Protein AF-A0A8C3GBY4-F1 (afdb_monomer)

pLDDT: mean 83.02, std 18.72, range [35.62, 98.38]

Nearest PDB structures (foldseek):
  8ves-assembly1_E  TM=3.195E-01  e=3.747E+00  Escherichia coli
  8ver-assembly1_A  TM=3.367E-01  e=5.231E+00  Escherichia coli
  8hvj-assembly1_B-2  TM=2.767E-01  e=7.718E+00  Escherichia coli K-12

InterPro domains:
  IPR029170 FAM180 family [PF15173] (27-164)
  IPR029170 FAM180 family [PTHR34034] (22-165)

Structure (mmCIF, N/CA/C/O backbone):
data_AF-A0A8C3GBY4-F1
#
_entry.id   AF-A0A8C3GBY4-F1
#
loop_
_atom_site.group_PDB
_atom_site.id
_atom_site.type_symbol
_atom_site.label_atom_id
_atom_site.label_alt_id
_atom_site.label_comp_id
_atom_site.label_asym_id
_atom_site.label_entity_id
_atom_site.label_seq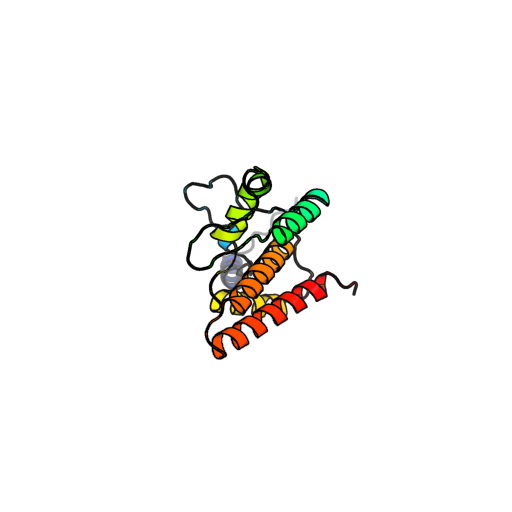_id
_atom_site.pdbx_PDB_ins_code
_atom_site.Cartn_x
_atom_site.Cartn_y
_atom_site.Cartn_z
_atom_site.occupancy
_atom_site.B_iso_or_equiv
_atom_site.auth_seq_id
_atom_site.auth_comp_id
_atom_site.auth_asym_id
_atom_site.auth_atom_id
_atom_site.pdbx_PDB_model_num
ATOM 1 N N . GLU A 1 1 ? 52.510 8.914 -23.982 1.00 36.28 1 GLU A N 1
ATOM 2 C CA . GLU A 1 1 ? 51.616 9.899 -24.626 1.00 36.28 1 GLU A CA 1
ATOM 3 C C . GLU A 1 1 ? 50.360 9.176 -25.132 1.00 36.28 1 GLU A C 1
ATOM 5 O O . GLU A 1 1 ? 50.446 8.413 -26.084 1.00 36.28 1 GLU A O 1
ATOM 10 N N . LYS A 1 2 ? 49.223 9.264 -24.423 1.00 38.97 2 LYS A N 1
ATOM 11 C CA . LYS A 1 2 ? 47.965 8.588 -24.809 1.00 38.97 2 LYS A CA 1
ATOM 12 C C . LYS A 1 2 ? 47.014 9.629 -25.396 1.00 38.97 2 LYS A C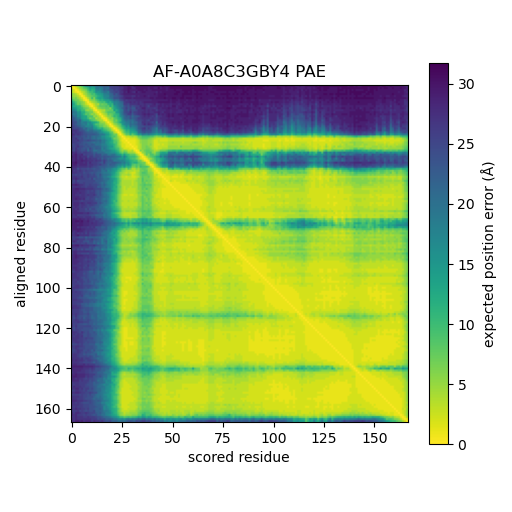 1
ATOM 14 O O . LYS A 1 2 ? 46.501 10.464 -24.659 1.00 38.97 2 LYS A O 1
ATOM 19 N N . LYS A 1 3 ? 46.796 9.592 -26.712 1.00 37.16 3 LYS A N 1
ATOM 20 C CA . LYS A 1 3 ? 45.795 10.440 -27.377 1.00 37.16 3 LYS A CA 1
ATOM 21 C C . LYS A 1 3 ? 44.389 9.889 -27.092 1.00 37.16 3 LYS A C 1
ATOM 23 O O . LYS A 1 3 ? 44.190 8.684 -27.255 1.00 37.16 3 LYS A O 1
ATOM 28 N N . PRO A 1 4 ? 43.417 10.718 -26.677 1.00 40.81 4 PRO A N 1
ATOM 29 C CA . PRO A 1 4 ? 42.050 10.259 -26.484 1.00 40.81 4 PRO A CA 1
ATOM 30 C C . PRO A 1 4 ? 41.385 9.990 -27.840 1.00 40.81 4 PRO A C 1
ATOM 32 O O . PRO A 1 4 ? 41.423 10.817 -28.751 1.00 40.81 4 PRO A O 1
ATOM 35 N N . VAL A 1 5 ? 40.774 8.812 -27.965 1.00 53.62 5 VAL A N 1
ATOM 36 C CA . VAL A 1 5 ? 39.967 8.414 -29.122 1.00 53.62 5 VAL A CA 1
ATOM 37 C C . VAL A 1 5 ? 38.645 9.178 -29.062 1.00 53.62 5 VAL A C 1
ATOM 39 O O . VAL A 1 5 ? 37.785 8.888 -28.233 1.00 53.62 5 VAL A O 1
ATOM 42 N N . ILE A 1 6 ? 38.482 10.172 -29.933 1.00 58.84 6 ILE A N 1
ATOM 43 C CA . ILE A 1 6 ? 37.219 10.897 -30.092 1.00 58.84 6 ILE A CA 1
ATOM 44 C C . ILE A 1 6 ? 36.306 10.039 -30.975 1.00 58.84 6 ILE A C 1
ATOM 46 O O . ILE A 1 6 ? 36.499 9.942 -32.186 1.00 58.84 6 ILE A O 1
ATOM 50 N N . LEU A 1 7 ? 35.321 9.380 -30.361 1.00 51.34 7 LEU A N 1
ATOM 51 C CA . LEU A 1 7 ? 34.301 8.619 -31.084 1.00 51.34 7 LEU A CA 1
ATOM 52 C C . LEU A 1 7 ? 33.267 9.564 -31.737 1.00 51.34 7 LEU A C 1
ATOM 54 O O . LEU A 1 7 ? 32.862 10.555 -31.124 1.00 51.34 7 LEU A O 1
ATOM 58 N N . PRO A 1 8 ? 32.804 9.264 -32.965 1.00 56.09 8 PRO A N 1
ATOM 59 C CA . PRO A 1 8 ? 31.998 10.176 -33.775 1.00 56.09 8 PRO A CA 1
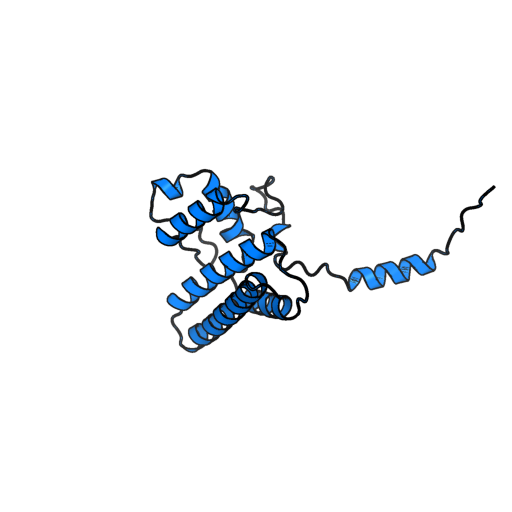ATOM 60 C C . PRO A 1 8 ? 30.577 10.382 -33.228 1.00 56.09 8 PRO A C 1
ATOM 62 O O . PRO A 1 8 ? 29.896 9.434 -32.845 1.00 56.09 8 PRO A O 1
ATOM 65 N N . LEU A 1 9 ? 30.079 11.623 -33.323 1.00 50.69 9 LEU A N 1
ATOM 66 C CA . LEU A 1 9 ? 28.763 12.132 -32.873 1.00 50.69 9 LEU A CA 1
ATOM 67 C C . LEU A 1 9 ? 27.524 11.298 -33.286 1.00 50.69 9 LEU A C 1
ATOM 69 O O . LEU A 1 9 ? 26.423 11.511 -32.777 1.00 50.69 9 LEU A O 1
ATOM 73 N N . ARG A 1 10 ? 27.667 10.333 -34.202 1.00 46.31 10 ARG A N 1
ATOM 74 C CA . ARG A 1 10 ? 26.586 9.432 -34.634 1.00 46.31 10 ARG A CA 1
ATOM 75 C C . ARG A 1 10 ? 26.274 8.327 -33.616 1.00 46.31 10 ARG A C 1
ATOM 77 O O . ARG A 1 10 ? 25.125 7.893 -33.557 1.00 46.31 10 ARG A O 1
ATOM 84 N N . THR A 1 11 ? 27.229 7.922 -32.775 1.00 48.00 11 THR A N 1
ATOM 85 C CA . THR A 1 11 ? 26.999 6.925 -31.708 1.00 48.00 11 THR A CA 1
ATOM 86 C C . THR A 1 11 ? 26.127 7.476 -30.575 1.00 48.00 11 THR A C 1
ATOM 88 O O . THR A 1 11 ? 25.328 6.746 -29.989 1.00 48.00 11 THR A O 1
ATOM 91 N N . TRP A 1 12 ? 26.169 8.790 -30.340 1.00 46.66 12 TRP A N 1
ATOM 92 C CA . TRP A 1 12 ? 25.365 9.463 -29.317 1.00 46.66 12 TRP A CA 1
ATOM 93 C C . TRP A 1 12 ? 23.867 9.474 -29.666 1.00 46.66 12 TRP A C 1
ATOM 95 O O . TRP A 1 12 ? 23.023 9.268 -28.794 1.00 46.66 12 TRP A O 1
ATOM 105 N N . LYS A 1 13 ? 23.510 9.615 -30.954 1.00 43.75 13 LYS A N 1
ATOM 106 C CA . LYS A 1 13 ? 22.103 9.588 -31.408 1.00 43.75 13 LYS A CA 1
ATOM 107 C C . LYS A 1 13 ? 21.438 8.213 -31.256 1.00 43.75 13 LYS A C 1
ATOM 109 O O . LYS A 1 13 ? 20.233 8.152 -31.020 1.00 43.75 13 LYS A O 1
ATOM 114 N N . LEU A 1 14 ? 22.197 7.122 -31.372 1.00 43.62 14 LEU A N 1
ATOM 115 C CA . LEU A 1 14 ? 21.697 5.759 -31.130 1.00 43.62 14 LEU A CA 1
ATOM 116 C C . LEU A 1 14 ? 21.539 5.468 -29.630 1.00 43.62 14 LEU A C 1
ATOM 118 O O . LEU A 1 14 ? 20.576 4.811 -29.237 1.00 43.62 14 LEU A O 1
ATOM 122 N N . SER A 1 15 ? 22.409 6.037 -28.789 1.00 44.47 15 SER A N 1
ATOM 123 C CA . SER A 1 15 ? 22.283 5.958 -27.328 1.00 44.47 15 SER A CA 1
ATOM 124 C C . SER A 1 15 ? 21.030 6.691 -26.815 1.00 44.47 15 SER A C 1
ATOM 126 O O . SER A 1 15 ? 20.253 6.133 -26.042 1.00 44.47 15 SER A O 1
ATOM 128 N N . LEU A 1 16 ? 20.729 7.884 -27.346 1.00 41.06 16 LEU A N 1
ATOM 129 C CA . LEU A 1 16 ? 19.528 8.663 -26.991 1.00 41.06 16 LEU A CA 1
ATOM 130 C C . LEU A 1 16 ? 18.203 7.993 -27.405 1.00 41.06 16 LEU A C 1
ATOM 132 O O . LEU A 1 16 ? 17.211 8.065 -26.674 1.00 41.06 16 LEU A O 1
ATOM 136 N N . LYS A 1 17 ? 18.175 7.282 -28.540 1.00 41.97 17 LYS A N 1
ATOM 137 C CA . LYS A 1 17 ? 16.987 6.510 -28.951 1.00 41.97 17 LYS A CA 1
ATOM 138 C C . LYS A 1 17 ? 16.748 5.279 -28.066 1.00 41.97 17 LYS A C 1
ATOM 140 O O . LYS A 1 17 ? 15.595 4.951 -27.802 1.00 41.97 17 LYS A O 1
ATOM 145 N N . ASN A 1 18 ? 17.803 4.648 -27.546 1.00 35.62 18 ASN A N 1
ATOM 146 C CA . ASN A 1 18 ? 17.679 3.535 -26.596 1.00 35.62 18 ASN A CA 1
ATOM 147 C C . ASN A 1 18 ? 17.352 3.994 -25.164 1.00 35.62 18 ASN A C 1
ATOM 149 O O . ASN A 1 18 ? 16.615 3.307 -24.460 1.00 35.62 18 ASN A O 1
ATOM 153 N N . LEU A 1 19 ? 17.783 5.192 -24.761 1.00 36.81 19 LEU A N 1
ATOM 154 C CA . LEU A 1 19 ? 17.386 5.816 -23.490 1.00 36.81 19 LEU A CA 1
ATOM 155 C C . LEU A 1 19 ? 15.894 6.187 -23.447 1.00 36.81 19 LEU A C 1
ATOM 157 O O . LEU A 1 19 ? 15.292 6.202 -22.381 1.00 36.81 19 LEU A O 1
ATOM 161 N N . SER A 1 20 ? 15.267 6.398 -24.607 1.00 38.50 20 SER A N 1
ATOM 162 C CA . SER A 1 20 ? 13.820 6.645 -24.715 1.00 38.50 20 SER A CA 1
ATOM 163 C C . SER A 1 20 ? 12.975 5.381 -24.473 1.00 38.50 20 SER A C 1
ATOM 165 O O . SER A 1 20 ? 11.776 5.472 -24.206 1.00 38.50 20 SER A O 1
ATOM 167 N N . LYS A 1 21 ? 13.592 4.195 -24.586 1.00 43.28 21 LYS A N 1
ATOM 168 C CA . LYS A 1 21 ? 12.948 2.881 -24.420 1.00 43.28 21 LYS A CA 1
ATOM 169 C C . LYS A 1 21 ? 13.184 2.282 -23.031 1.00 43.28 21 LYS A C 1
ATOM 171 O O . LYS A 1 21 ? 12.372 1.487 -22.571 1.00 43.28 21 LYS A O 1
ATOM 176 N N . CYS A 1 22 ? 14.219 2.740 -22.331 1.00 39.09 22 CYS A N 1
ATOM 177 C CA . CYS A 1 22 ? 14.373 2.574 -20.892 1.00 39.09 22 CYS A CA 1
ATOM 178 C C . CYS A 1 22 ? 13.725 3.763 -20.174 1.00 39.09 22 CYS A C 1
ATOM 180 O O . CYS A 1 22 ? 14.413 4.572 -19.554 1.00 39.09 22 CYS A O 1
ATOM 182 N N . ARG A 1 23 ? 12.386 3.856 -20.194 1.00 44.19 23 ARG A N 1
ATOM 183 C CA . ARG A 1 23 ? 11.739 4.433 -19.008 1.00 44.19 23 ARG A CA 1
ATOM 184 C C . ARG A 1 23 ? 12.245 3.573 -17.858 1.00 44.19 23 ARG A C 1
ATOM 186 O O . ARG A 1 23 ? 11.953 2.380 -17.847 1.00 44.19 23 ARG A O 1
ATOM 193 N N . LEU A 1 24 ? 13.053 4.134 -16.960 1.00 47.81 24 LEU A N 1
ATOM 194 C CA . LEU A 1 24 ? 13.213 3.572 -15.623 1.00 47.81 24 LEU A CA 1
ATOM 195 C C . LEU A 1 24 ? 11.793 3.257 -15.164 1.00 47.81 24 LEU A C 1
ATOM 197 O O . LEU A 1 24 ? 10.964 4.162 -15.067 1.00 47.81 24 LEU A O 1
ATOM 201 N N . LEU A 1 25 ? 11.470 1.971 -15.083 1.00 63.09 25 LEU A N 1
ATOM 202 C CA . LEU A 1 25 ? 10.109 1.504 -14.889 1.00 63.09 25 LEU A CA 1
ATOM 203 C C . LEU A 1 25 ? 9.828 1.652 -13.395 1.00 63.09 25 LEU A C 1
ATOM 205 O O . LEU A 1 25 ? 9.896 0.699 -12.629 1.00 63.09 25 LEU A O 1
ATOM 209 N N . THR A 1 26 ? 9.670 2.905 -12.967 1.00 81.81 26 THR A N 1
ATOM 210 C CA . THR A 1 26 ? 9.401 3.264 -11.582 1.00 81.81 26 THR A CA 1
ATOM 211 C C . THR A 1 26 ? 8.015 2.741 -11.240 1.00 81.81 26 THR A C 1
ATOM 213 O O . THR A 1 26 ? 7.030 3.089 -11.892 1.00 81.81 26 THR A O 1
ATOM 216 N N . LEU A 1 27 ? 7.948 1.855 -10.244 1.00 91.38 27 LEU A N 1
ATOM 217 C CA . LEU A 1 27 ? 6.697 1.234 -9.803 1.00 91.38 27 LEU A CA 1
ATOM 218 C C . LEU A 1 27 ? 5.738 2.299 -9.255 1.00 91.38 27 LEU A C 1
ATOM 220 O O . LEU A 1 27 ? 4.548 2.295 -9.572 1.00 91.38 27 LEU A O 1
ATOM 224 N N . TYR A 1 28 ? 6.295 3.272 -8.530 1.00 91.56 28 TYR A N 1
ATOM 225 C CA . TYR A 1 28 ? 5.582 4.401 -7.938 1.00 91.56 28 TYR A CA 1
ATOM 226 C C . TYR A 1 28 ? 6.133 5.730 -8.468 1.00 91.56 28 TYR A C 1
ATOM 228 O O . TYR A 1 28 ? 6.865 6.430 -7.772 1.00 91.56 28 TYR A O 1
ATOM 236 N N . PRO A 1 29 ? 5.790 6.131 -9.705 1.00 89.69 29 PRO A N 1
ATOM 237 C CA . PRO A 1 29 ? 6.316 7.363 -10.290 1.00 89.69 29 PRO A CA 1
ATOM 238 C C . PRO A 1 29 ? 5.888 8.618 -9.516 1.00 89.69 29 PRO A C 1
ATOM 240 O O . PRO A 1 29 ? 6.569 9.639 -9.587 1.00 89.69 29 PRO A O 1
ATOM 243 N N . SER A 1 30 ? 4.773 8.556 -8.779 1.00 87.81 30 SER A N 1
ATOM 244 C CA . SER A 1 30 ? 4.294 9.669 -7.957 1.00 87.81 30 SER A CA 1
ATOM 245 C C . SER A 1 30 ? 5.198 9.975 -6.761 1.00 87.81 30 SER A C 1
ATOM 247 O O . SER A 1 30 ? 5.242 11.129 -6.359 1.00 87.81 30 SER A O 1
ATOM 249 N N . ALA A 1 31 ? 5.991 9.010 -6.273 1.00 86.38 31 ALA A N 1
ATOM 250 C CA . ALA A 1 31 ? 6.966 9.228 -5.194 1.00 86.38 31 ALA A CA 1
ATOM 251 C C . ALA A 1 31 ? 8.022 10.292 -5.544 1.00 86.38 31 ALA A C 1
ATOM 253 O O . ALA A 1 31 ? 8.609 10.915 -4.666 1.00 86.38 31 ALA A O 1
ATOM 254 N N . TYR A 1 32 ? 8.246 10.519 -6.840 1.00 83.81 32 TYR A N 1
ATOM 255 C CA . TYR A 1 32 ? 9.243 11.454 -7.357 1.00 83.81 32 TYR A CA 1
ATOM 256 C C . TYR A 1 32 ? 8.623 12.749 -7.904 1.00 83.81 32 TYR A C 1
ATOM 258 O O . TYR A 1 32 ? 9.321 13.562 -8.512 1.00 83.81 32 TYR A O 1
ATOM 266 N N . ARG A 1 33 ? 7.307 12.951 -7.743 1.00 78.44 33 ARG A N 1
ATOM 267 C CA . ARG A 1 33 ? 6.623 14.173 -8.187 1.00 78.44 33 ARG A CA 1
ATOM 268 C C . ARG A 1 33 ? 6.590 15.195 -7.055 1.00 78.44 33 ARG A C 1
ATOM 270 O O . ARG A 1 33 ? 5.969 14.963 -6.030 1.00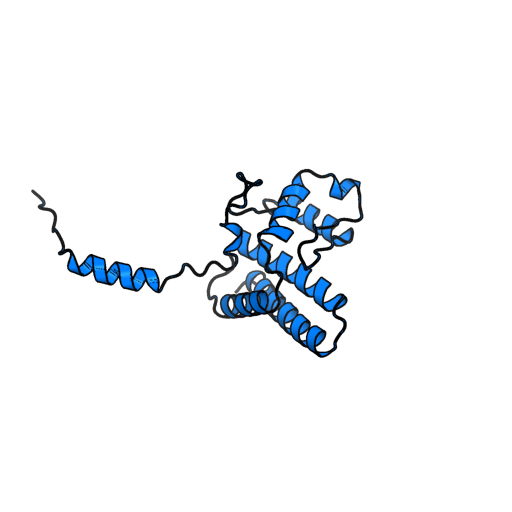 78.44 33 ARG A O 1
ATOM 277 N N . ILE A 1 34 ? 7.179 16.365 -7.287 1.00 63.44 34 ILE A N 1
ATOM 278 C CA . ILE A 1 34 ? 7.090 17.498 -6.359 1.00 63.44 34 ILE A CA 1
ATOM 279 C C . ILE A 1 34 ? 5.681 18.104 -6.460 1.00 63.44 34 ILE A C 1
ATOM 281 O O . ILE A 1 34 ? 5.342 18.714 -7.479 1.00 63.44 34 ILE A O 1
ATOM 285 N N . LYS A 1 35 ? 4.854 17.956 -5.420 1.00 61.75 35 LYS A N 1
ATOM 286 C CA . LYS A 1 35 ? 3.607 18.724 -5.263 1.00 61.75 35 LYS A CA 1
ATOM 287 C C . LYS A 1 35 ? 3.889 20.033 -4.510 1.00 61.75 35 LYS A C 1
ATOM 289 O O . LYS A 1 35 ? 4.668 20.056 -3.558 1.00 61.75 35 LYS A O 1
ATOM 294 N N . ARG A 1 36 ? 3.274 21.146 -4.940 1.00 50.53 36 ARG A N 1
ATOM 295 C CA . ARG A 1 36 ? 3.388 22.445 -4.242 1.00 50.53 36 ARG A CA 1
ATOM 296 C C . ARG A 1 36 ? 2.841 22.297 -2.819 1.00 50.53 36 ARG A C 1
ATOM 298 O O . ARG A 1 36 ? 1.680 21.940 -2.676 1.00 50.53 36 ARG A O 1
ATOM 305 N N . GLY A 1 37 ? 3.654 22.601 -1.806 1.00 55.97 37 GLY A N 1
ATOM 306 C CA . GLY A 1 37 ? 3.269 22.554 -0.385 1.00 55.97 37 GLY A CA 1
ATOM 307 C C . GLY A 1 37 ? 4.032 21.516 0.447 1.00 55.97 37 GLY A C 1
ATOM 308 O O . GLY A 1 37 ? 4.223 21.738 1.635 1.00 55.97 37 GLY A O 1
ATOM 309 N N . ALA A 1 38 ? 4.571 20.465 -0.183 1.00 57.25 38 ALA A N 1
ATOM 310 C CA . ALA A 1 38 ? 5.349 19.398 0.462 1.00 57.25 38 ALA A CA 1
ATOM 311 C C . ALA A 1 38 ? 6.754 19.280 -0.161 1.00 57.25 38 ALA A C 1
ATOM 313 O O . ALA A 1 38 ? 7.191 18.221 -0.605 1.00 57.25 38 ALA A O 1
ATOM 314 N N . TYR A 1 39 ? 7.469 20.406 -0.245 1.00 49.47 39 TYR A N 1
ATOM 315 C CA . TYR A 1 39 ? 8.754 20.518 -0.953 1.00 49.47 39 TYR A CA 1
ATOM 316 C C . TYR A 1 39 ? 9.899 19.670 -0.360 1.00 49.47 39 TYR A C 1
ATOM 318 O O . TYR A 1 39 ? 10.975 19.619 -0.950 1.00 49.47 39 TYR A O 1
ATOM 326 N N . SER A 1 40 ? 9.692 19.014 0.786 1.00 53.91 40 SER A N 1
ATOM 327 C CA . SER A 1 40 ? 10.726 18.301 1.544 1.00 53.91 40 SER A CA 1
ATOM 328 C C . SER A 1 40 ? 10.694 16.771 1.431 1.00 53.91 40 SER A C 1
ATOM 330 O O . SER A 1 40 ? 11.574 16.129 1.996 1.00 53.91 40 SER A O 1
ATOM 332 N N . LEU A 1 41 ? 9.737 16.168 0.717 1.00 63.25 41 LEU A N 1
ATOM 333 C CA . LEU A 1 41 ? 9.532 14.712 0.728 1.00 63.25 41 LEU A CA 1
ATOM 334 C C . LEU A 1 41 ? 9.597 14.104 -0.677 1.00 63.25 41 LEU A C 1
ATOM 336 O O . LEU A 1 41 ? 8.628 13.542 -1.179 1.00 63.25 41 LEU A O 1
ATOM 340 N N . ILE A 1 42 ? 10.750 14.229 -1.334 1.00 74.38 42 ILE A N 1
ATOM 341 C CA . ILE A 1 42 ? 11.044 13.392 -2.504 1.00 74.38 42 ILE A CA 1
ATOM 342 C C . ILE A 1 42 ? 11.289 11.970 -1.991 1.00 74.38 42 ILE A C 1
ATOM 344 O O . ILE A 1 42 ? 12.113 11.787 -1.100 1.00 74.38 42 ILE A O 1
ATOM 348 N N . ASP A 1 43 ? 10.603 10.986 -2.574 1.00 80.75 43 ASP A N 1
ATOM 349 C CA . ASP A 1 43 ? 10.719 9.563 -2.227 1.00 80.75 43 ASP A CA 1
ATOM 350 C C . ASP A 1 43 ? 10.388 9.258 -0.745 1.00 80.75 43 ASP A C 1
ATOM 352 O O . ASP A 1 43 ? 11.207 8.666 -0.044 1.00 80.75 43 ASP A O 1
ATOM 356 N N . PRO A 1 44 ? 9.198 9.648 -0.235 1.00 85.00 44 PRO A N 1
ATOM 357 C CA . PRO A 1 44 ? 8.872 9.488 1.179 1.00 85.00 44 PRO A CA 1
ATOM 358 C C . PRO A 1 44 ? 8.744 8.013 1.566 1.00 85.00 44 PRO A C 1
ATOM 360 O O . PRO A 1 44 ? 8.092 7.233 0.863 1.00 85.00 44 PRO A O 1
ATOM 363 N N . THR A 1 45 ? 9.334 7.660 2.703 1.00 88.44 45 THR A N 1
ATOM 364 C CA . THR A 1 45 ? 9.248 6.346 3.351 1.00 88.44 45 THR A CA 1
ATOM 365 C C . THR A 1 45 ? 8.918 6.533 4.826 1.00 88.44 45 THR A C 1
ATOM 367 O O . THR A 1 45 ? 9.388 7.486 5.458 1.00 88.44 45 THR A O 1
ATOM 370 N N . PHE A 1 46 ? 8.088 5.646 5.356 1.00 92.25 46 PHE A N 1
ATOM 371 C CA . PHE A 1 46 ? 7.712 5.589 6.762 1.00 92.25 46 PHE A CA 1
ATOM 372 C C . PHE A 1 46 ? 8.556 4.559 7.508 1.00 92.25 46 PHE A C 1
ATOM 374 O O . PHE A 1 46 ? 8.968 4.818 8.631 1.00 92.25 46 PHE A O 1
ATOM 381 N N . LEU A 1 47 ? 8.855 3.421 6.877 1.00 92.25 47 LEU A N 1
ATOM 382 C CA . LEU A 1 47 ? 9.550 2.318 7.531 1.00 92.25 47 LEU A CA 1
ATOM 383 C C . LEU A 1 47 ? 11.068 2.493 7.430 1.00 92.25 47 LEU A C 1
ATOM 385 O O . LEU A 1 47 ? 11.638 2.331 6.352 1.00 92.25 47 LEU A O 1
ATOM 389 N N . HIS A 1 48 ? 11.746 2.775 8.539 1.00 90.69 48 HIS A N 1
ATOM 390 C CA . HIS A 1 48 ? 13.210 2.818 8.614 1.00 90.69 48 HIS A CA 1
ATOM 391 C C . HIS A 1 48 ? 13.794 1.875 9.667 1.00 90.69 48 HIS A C 1
ATOM 393 O O . HIS A 1 48 ? 14.960 1.492 9.546 1.00 90.69 48 HIS A O 1
ATOM 399 N N . SER A 1 49 ? 13.002 1.485 10.664 1.00 93.25 49 SER A N 1
ATOM 400 C CA . SER A 1 49 ? 13.415 0.577 11.732 1.00 93.25 49 SER A CA 1
ATOM 401 C C . SER A 1 49 ? 12.320 -0.424 12.115 1.00 93.25 49 SER A C 1
ATOM 403 O O . SER A 1 49 ? 11.219 -0.426 11.559 1.00 93.25 49 SER A O 1
ATOM 405 N N . GLU A 1 50 ? 12.639 -1.308 13.062 1.00 93.75 50 GLU A N 1
ATOM 406 C CA . GLU A 1 50 ? 11.673 -2.236 13.654 1.00 93.75 50 GLU A CA 1
ATOM 407 C C . GLU A 1 50 ? 10.587 -1.487 14.441 1.00 93.75 50 GLU A C 1
ATOM 409 O O . GLU A 1 50 ? 9.413 -1.842 14.366 1.00 93.75 50 GLU A O 1
ATOM 414 N N . GLU A 1 51 ? 10.950 -0.402 15.127 1.00 95.00 51 GLU A N 1
ATOM 415 C CA . GLU A 1 51 ? 10.005 0.458 15.839 1.00 95.00 51 GLU A CA 1
ATOM 416 C C . GLU A 1 51 ? 8.986 1.090 14.884 1.00 95.00 51 GLU A C 1
ATOM 418 O O . GLU A 1 51 ? 7.797 1.105 15.196 1.00 95.00 51 GLU A O 1
ATOM 423 N N . ASP A 1 52 ? 9.414 1.533 13.694 1.00 94.50 52 ASP A N 1
ATOM 424 C CA . ASP A 1 52 ? 8.489 2.044 12.675 1.00 94.50 52 ASP A CA 1
ATOM 425 C C . ASP A 1 52 ? 7.537 0.945 12.177 1.00 94.50 52 ASP A C 1
ATOM 427 O O . ASP A 1 52 ? 6.363 1.204 11.910 1.00 94.50 52 ASP A O 1
ATOM 431 N N . ALA A 1 53 ? 8.018 -0.297 12.057 1.00 93.81 53 ALA A N 1
ATOM 432 C CA . ALA A 1 53 ? 7.181 -1.428 11.663 1.00 93.81 53 ALA A CA 1
ATOM 433 C C . ALA A 1 53 ? 6.136 -1.770 12.736 1.00 93.81 53 ALA A C 1
ATOM 435 O O . ALA A 1 53 ? 4.968 -1.986 12.400 1.00 93.81 53 ALA A O 1
ATOM 436 N N . ASN A 1 54 ? 6.534 -1.764 14.011 1.00 96.06 54 ASN A N 1
ATOM 437 C CA . ASN A 1 54 ? 5.624 -1.947 15.142 1.00 96.06 54 ASN A CA 1
ATOM 438 C C . ASN A 1 54 ? 4.579 -0.825 15.191 1.00 96.06 54 ASN A C 1
ATOM 440 O O . ASN A 1 54 ? 3.386 -1.106 15.288 1.00 96.06 54 ASN A O 1
ATOM 444 N N . LEU A 1 55 ? 5.001 0.428 15.002 1.00 95.75 55 LEU A N 1
ATOM 445 C CA . LEU A 1 55 ? 4.092 1.570 14.955 1.00 95.75 55 LEU A CA 1
ATOM 446 C C . LEU A 1 55 ? 3.103 1.473 13.786 1.00 95.75 55 LEU A C 1
ATOM 448 O O . LEU A 1 55 ? 1.915 1.729 13.963 1.00 95.75 55 LEU A O 1
ATOM 452 N N . LEU A 1 56 ? 3.551 1.070 12.590 1.00 95.62 56 LEU A N 1
ATOM 453 C CA . LEU A 1 56 ? 2.637 0.856 11.465 1.00 95.62 56 LEU A CA 1
ATOM 454 C C . LEU A 1 56 ? 1.603 -0.229 11.785 1.00 95.62 56 LEU A C 1
ATOM 456 O O . LEU A 1 56 ? 0.434 -0.090 11.429 1.00 95.62 56 LEU A O 1
ATOM 460 N N . PHE A 1 57 ? 2.024 -1.311 12.439 1.00 95.31 57 PHE A N 1
ATOM 461 C CA . PHE A 1 57 ? 1.122 -2.379 12.848 1.00 95.31 57 PHE A CA 1
ATOM 462 C C . PHE A 1 57 ? 0.076 -1.886 13.856 1.00 95.31 57 PHE A C 1
ATOM 464 O O . PHE A 1 57 ? -1.109 -2.159 13.669 1.00 95.31 57 PHE A O 1
ATOM 471 N N . GLU A 1 58 ? 0.479 -1.105 14.859 1.00 96.25 58 GLU A N 1
ATOM 472 C CA . GLU A 1 58 ? -0.437 -0.467 15.815 1.00 96.25 58 GLU A CA 1
ATOM 473 C C . GLU A 1 58 ? -1.434 0.464 15.117 1.00 96.25 58 GLU A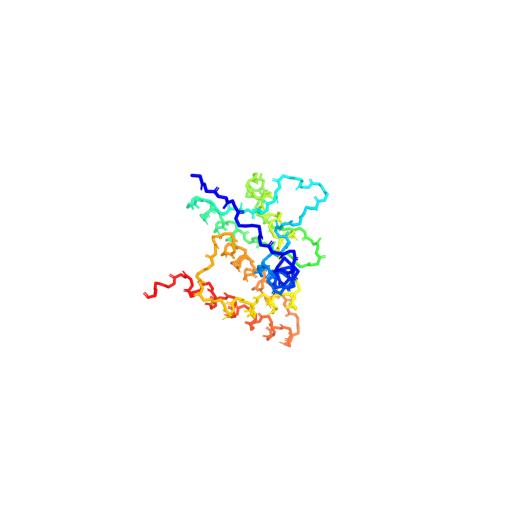 C 1
ATOM 475 O O . GLU A 1 58 ? -2.640 0.344 15.330 1.00 96.25 58 GLU A O 1
ATOM 480 N N . ILE A 1 59 ? -0.961 1.318 14.204 1.00 95.75 59 ILE A N 1
ATOM 481 C CA . ILE A 1 59 ? -1.808 2.205 13.391 1.00 95.75 59 ILE A CA 1
ATOM 482 C C . ILE A 1 59 ? -2.838 1.400 12.582 1.00 95.75 59 ILE A C 1
ATOM 484 O O . ILE A 1 59 ? -4.022 1.747 12.534 1.00 95.75 59 ILE A O 1
ATOM 488 N N . LEU A 1 60 ? -2.412 0.302 11.949 1.00 94.88 60 LEU A N 1
ATOM 489 C CA . LEU A 1 60 ? -3.304 -0.576 11.191 1.00 94.88 60 LEU A CA 1
ATOM 490 C C . LEU A 1 60 ? -4.343 -1.257 12.094 1.00 94.88 60 LEU A C 1
ATOM 492 O O . LEU A 1 60 ? -5.514 -1.335 11.713 1.00 94.88 60 LEU A O 1
ATOM 496 N N . LEU A 1 61 ? -3.942 -1.719 13.282 1.00 94.56 61 LEU A N 1
ATOM 497 C CA . LEU A 1 61 ? -4.845 -2.312 14.273 1.00 94.56 61 LEU A CA 1
ATOM 498 C C . LEU A 1 61 ? -5.846 -1.301 14.841 1.00 94.56 61 LEU A C 1
ATOM 500 O O . LEU A 1 61 ? -7.002 -1.659 15.061 1.00 94.56 61 LEU A O 1
ATOM 504 N N . ALA A 1 62 ? -5.440 -0.040 15.000 1.00 94.25 62 ALA A N 1
ATOM 505 C CA . ALA A 1 62 ? -6.297 1.067 15.423 1.00 94.25 62 ALA A CA 1
ATOM 506 C C . ALA A 1 62 ? -7.327 1.494 14.356 1.00 94.25 62 ALA A C 1
ATOM 508 O O . ALA A 1 62 ? -8.068 2.462 14.535 1.00 94.25 62 ALA A O 1
ATOM 509 N N . GLY A 1 63 ? -7.404 0.771 13.233 1.00 91.38 63 GLY A N 1
ATOM 510 C CA . GLY A 1 63 ? -8.426 0.973 12.214 1.00 91.38 63 GLY A CA 1
ATOM 511 C C . GLY A 1 63 ? -8.090 2.072 11.213 1.00 91.38 63 GLY A C 1
ATOM 512 O O . GLY A 1 63 ? -9.011 2.675 10.660 1.00 91.38 63 GLY A O 1
ATOM 513 N N . MET A 1 64 ? -6.801 2.326 10.955 1.00 95.12 64 MET A N 1
ATOM 514 C CA . MET A 1 64 ? -6.374 3.267 9.918 1.00 95.12 64 MET A CA 1
ATOM 515 C C . MET A 1 64 ? -7.075 2.978 8.585 1.00 95.12 64 MET A C 1
ATOM 517 O O . MET A 1 64 ? -6.981 1.877 8.036 1.00 95.12 64 MET A O 1
ATOM 521 N N . GLN A 1 65 ? -7.735 3.985 8.020 1.00 94.50 65 GLN A N 1
ATOM 522 C CA . GLN A 1 65 ? -8.392 3.916 6.725 1.00 94.50 65 GLN A CA 1
ATOM 523 C C . GLN A 1 65 ? -7.676 4.769 5.686 1.00 94.50 65 GLN A C 1
ATOM 525 O O . GLN A 1 65 ? -7.359 5.936 5.898 1.00 94.50 65 GLN A O 1
ATOM 530 N N . ILE A 1 66 ? -7.506 4.177 4.508 1.00 93.38 66 ILE A N 1
ATOM 531 C CA . ILE A 1 66 ? -7.019 4.835 3.307 1.00 93.38 66 ILE A CA 1
ATOM 532 C C . ILE A 1 66 ? -8.228 5.036 2.382 1.00 93.38 66 ILE A C 1
ATOM 534 O O . ILE A 1 66 ? -8.680 4.093 1.708 1.00 93.38 66 ILE A O 1
ATOM 538 N N . PRO A 1 67 ? -8.823 6.235 2.335 1.00 85.25 67 PRO A N 1
ATOM 539 C CA . PRO A 1 67 ? -9.939 6.478 1.439 1.00 85.25 67 PRO A CA 1
ATOM 540 C C . PRO A 1 67 ? -9.482 6.607 -0.023 1.00 85.25 67 PRO A C 1
ATOM 542 O O . PRO A 1 67 ? -8.318 6.852 -0.352 1.00 85.25 67 PRO A O 1
ATOM 545 N N . GLY A 1 68 ? -10.425 6.361 -0.933 1.00 81.38 68 GLY A N 1
ATOM 546 C CA . GLY A 1 68 ? -10.279 6.702 -2.347 1.00 81.38 68 GLY A CA 1
ATOM 547 C C . GLY A 1 68 ? -10.849 8.093 -2.618 1.00 81.38 68 GLY A C 1
ATOM 548 O O . GLY A 1 68 ? -11.655 8.588 -1.840 1.00 81.38 68 GLY A O 1
ATOM 549 N N . GLY A 1 69 ? -10.481 8.706 -3.744 1.00 69.94 69 GLY A N 1
ATOM 550 C CA . GLY A 1 69 ? -11.169 9.914 -4.223 1.00 69.94 69 GLY A CA 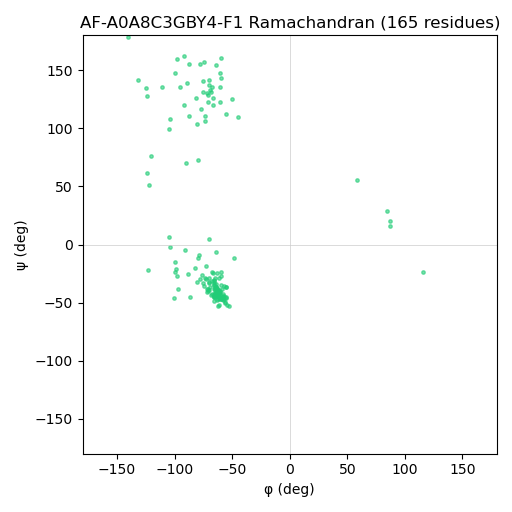1
ATOM 551 C C . GLY A 1 69 ? -10.662 11.254 -3.680 1.00 69.94 69 GLY A C 1
ATOM 552 O O . GLY A 1 69 ? -11.350 12.247 -3.869 1.00 69.94 69 GLY A O 1
ATOM 553 N N . GLY A 1 70 ? -9.464 11.307 -3.088 1.00 70.88 70 GLY A N 1
ATOM 554 C CA . GLY A 1 70 ? -8.843 12.566 -2.647 1.00 70.88 70 GLY A CA 1
ATOM 555 C C . GLY A 1 70 ? -9.244 13.016 -1.243 1.00 70.88 70 GLY A C 1
ATOM 556 O O . GLY A 1 70 ? -9.137 14.197 -0.946 1.00 70.88 70 GLY A O 1
ATOM 557 N N . HIS A 1 71 ? -9.732 12.089 -0.419 1.00 78.06 71 HIS A N 1
ATOM 558 C CA . HIS A 1 71 ? -9.848 12.285 1.022 1.00 78.06 71 HIS A CA 1
ATOM 559 C C . HIS A 1 71 ? -8.548 11.876 1.718 1.00 78.06 71 HIS A C 1
ATOM 561 O O . HIS A 1 71 ? -7.824 11.013 1.205 1.00 78.06 71 HIS A O 1
ATOM 567 N N . ASP A 1 72 ? -8.328 12.456 2.890 1.00 85.88 72 ASP A N 1
ATOM 568 C CA . ASP A 1 72 ? -7.117 12.256 3.678 1.00 85.88 72 ASP A CA 1
ATOM 569 C C . ASP A 1 72 ? -7.154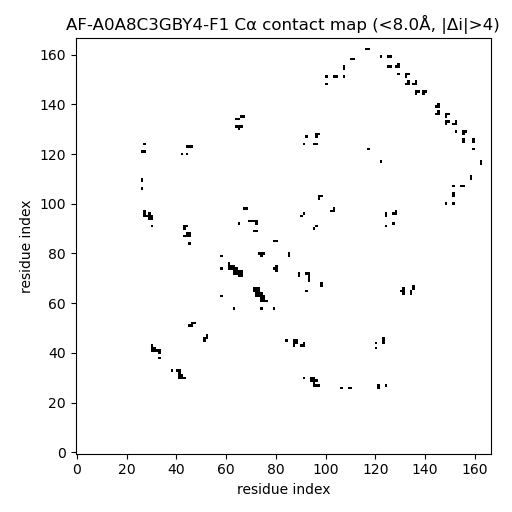 10.920 4.422 1.00 85.88 72 ASP A C 1
ATOM 571 O O . ASP A 1 72 ? -8.225 10.352 4.675 1.00 85.88 72 ASP A O 1
ATOM 575 N N . MET A 1 73 ? -5.982 10.387 4.754 1.00 90.81 73 MET A N 1
ATOM 576 C CA 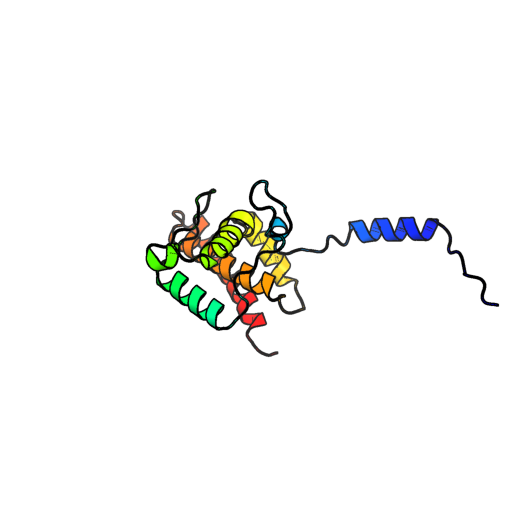. MET A 1 73 ? -5.889 9.193 5.597 1.00 90.81 73 MET A CA 1
ATOM 577 C C . MET A 1 73 ? -6.541 9.445 6.967 1.00 90.81 73 MET A C 1
ATOM 579 O O . MET A 1 73 ? -6.466 10.537 7.515 1.00 90.81 73 MET A O 1
ATOM 583 N N . GLN A 1 74 ? -7.201 8.430 7.529 1.00 92.12 74 GLN A N 1
ATOM 584 C CA . GLN A 1 74 ? -7.916 8.556 8.803 1.00 92.12 74 GLN A CA 1
ATOM 585 C C . GLN A 1 74 ? -7.428 7.510 9.796 1.00 92.12 74 GLN A C 1
ATOM 587 O O . GLN A 1 74 ? -7.344 6.335 9.447 1.00 92.12 74 GLN A O 1
ATOM 592 N N . ILE A 1 75 ? -7.174 7.917 11.037 1.00 93.31 75 ILE A N 1
ATOM 593 C CA . ILE A 1 75 ? -6.914 7.035 12.180 1.00 93.31 75 ILE A CA 1
ATOM 594 C C . ILE A 1 75 ? -7.938 7.405 13.255 1.00 93.31 75 ILE A C 1
ATOM 596 O O . ILE A 1 75 ? -8.111 8.583 13.552 1.00 93.31 75 ILE A O 1
ATOM 600 N N . ALA A 1 76 ? -8.671 6.421 13.780 1.00 90.00 76 ALA A N 1
ATOM 601 C CA . ALA A 1 76 ? -9.722 6.675 14.770 1.00 90.00 76 ALA A CA 1
ATOM 602 C C . ALA A 1 76 ? -9.160 7.034 16.155 1.00 90.00 76 ALA A C 1
ATOM 604 O O . ALA A 1 76 ? -9.805 7.749 16.916 1.00 90.00 76 ALA A O 1
ATOM 605 N N . ASP A 1 77 ? -7.974 6.523 16.467 1.00 93.88 77 ASP A N 1
ATOM 606 C CA . ASP A 1 77 ? -7.238 6.812 17.690 1.00 93.88 77 ASP A CA 1
ATOM 607 C C . ASP A 1 77 ? -6.565 8.194 17.605 1.00 93.88 77 ASP A C 1
ATOM 609 O O . ASP A 1 77 ? -5.718 8.432 16.740 1.00 93.88 77 ASP A O 1
ATOM 613 N N . GLU A 1 78 ? -6.970 9.113 18.486 1.00 91.19 78 GLU A N 1
ATOM 614 C CA . GLU A 1 78 ? -6.495 10.502 18.499 1.00 91.19 78 GLU A CA 1
ATOM 615 C C . GLU A 1 78 ? -5.027 10.617 18.935 1.00 91.19 78 GLU A C 1
ATOM 617 O O . GLU A 1 78 ? -4.298 11.467 18.415 1.00 91.19 78 GLU A O 1
ATOM 622 N N . GLU A 1 79 ? -4.562 9.741 19.832 1.00 93.56 79 GLU A N 1
ATOM 623 C CA . GLU A 1 79 ? -3.164 9.736 20.264 1.00 93.56 79 GLU A CA 1
ATOM 624 C C . GLU A 1 79 ? -2.265 9.361 19.086 1.00 93.56 79 GLU A C 1
ATOM 626 O O . GLU A 1 79 ? -1.331 10.102 18.762 1.00 93.56 79 GLU A O 1
ATOM 631 N N . LEU A 1 80 ? -2.605 8.280 18.375 1.00 94.56 80 LEU A N 1
ATOM 632 C CA . LEU A 1 80 ? -1.877 7.853 17.180 1.00 94.56 80 LEU A CA 1
ATOM 633 C C . LEU A 1 80 ? -1.968 8.882 16.049 1.00 94.56 80 LEU A C 1
ATOM 635 O O . LEU A 1 80 ? -0.952 9.184 15.424 1.00 94.56 80 LEU A O 1
ATOM 639 N N . ALA A 1 81 ? -3.148 9.460 15.802 1.00 91.44 81 ALA A N 1
ATOM 640 C CA . ALA A 1 81 ? -3.342 10.476 14.765 1.00 91.44 81 ALA A CA 1
ATOM 641 C C . ALA A 1 81 ? -2.492 11.738 15.001 1.00 91.44 81 ALA A C 1
ATOM 643 O O . ALA A 1 81 ? -2.094 12.407 14.049 1.00 91.44 81 ALA A O 1
ATOM 644 N N . SER A 1 82 ? -2.175 12.056 16.260 1.00 90.50 82 SER A N 1
ATOM 645 C CA . SER A 1 82 ? -1.372 13.230 16.619 1.00 90.50 82 SER A CA 1
ATOM 646 C C . SER A 1 82 ? 0.142 13.055 16.405 1.00 90.50 82 SER A C 1
ATOM 648 O O . SER A 1 82 ? 0.910 14.022 16.509 1.00 90.50 82 SER A O 1
ATOM 650 N N . LEU A 1 83 ? 0.608 11.838 16.106 1.00 92.81 83 LEU A N 1
ATOM 651 C CA . LEU A 1 83 ? 2.032 11.546 15.980 1.00 92.81 83 LEU A CA 1
ATOM 652 C C . LEU A 1 83 ? 2.647 12.230 14.754 1.00 92.81 83 LEU A C 1
ATOM 654 O O . LEU A 1 83 ? 2.206 12.077 13.619 1.00 92.81 83 LEU A O 1
ATOM 658 N N . ARG A 1 84 ? 3.786 12.907 14.947 1.00 87.81 84 ARG A N 1
ATOM 659 C CA . ARG A 1 84 ? 4.520 13.546 13.835 1.00 87.81 84 ARG A CA 1
ATOM 660 C C . ARG A 1 84 ? 4.975 12.559 12.756 1.00 87.81 84 ARG A C 1
ATOM 662 O O . ARG A 1 84 ? 5.162 12.962 11.611 1.00 87.81 84 ARG A O 1
ATOM 669 N N . SER A 1 85 ? 5.199 11.296 13.115 1.00 85.31 85 SER A N 1
ATOM 670 C CA . SER A 1 85 ? 5.556 10.235 12.168 1.00 85.31 85 SER A CA 1
ATOM 671 C C . SER A 1 85 ? 4.412 9.925 11.196 1.00 85.31 85 SER A C 1
ATOM 673 O O . SER A 1 85 ? 4.685 9.634 10.030 1.00 85.31 85 SER A O 1
ATOM 675 N N . VAL A 1 86 ? 3.152 10.075 11.621 1.00 89.62 86 VAL A N 1
ATOM 676 C CA . VAL A 1 86 ? 1.957 9.823 10.797 1.00 89.62 86 VAL A CA 1
ATOM 677 C C . VAL A 1 86 ? 1.848 10.803 9.630 1.00 89.62 86 VAL A C 1
ATOM 679 O O . VAL A 1 86 ? 1.454 10.391 8.545 1.00 89.62 86 VAL A O 1
ATOM 682 N N . VAL A 1 87 ? 2.344 12.036 9.772 1.00 85.88 87 VAL A N 1
ATOM 683 C CA . VAL A 1 87 ? 2.376 13.028 8.677 1.00 85.88 87 VAL A CA 1
ATOM 684 C C . VAL A 1 87 ? 3.101 12.494 7.432 1.00 85.88 87 VAL A C 1
ATOM 686 O O . VAL A 1 87 ? 2.706 12.764 6.300 1.00 85.88 87 VAL A O 1
ATOM 689 N N . LYS A 1 88 ? 4.170 11.701 7.600 1.00 87.75 88 LYS A N 1
ATOM 690 C CA . LYS A 1 88 ? 4.845 11.072 6.448 1.00 87.75 88 LYS A CA 1
ATOM 691 C C . LYS A 1 88 ? 3.990 9.971 5.828 1.00 87.75 88 LYS A C 1
ATOM 693 O O . LYS A 1 88 ? 3.969 9.838 4.605 1.00 87.75 88 LYS A O 1
ATOM 698 N N . LEU A 1 89 ? 3.317 9.181 6.663 1.00 91.56 89 LEU A N 1
ATOM 699 C CA . LEU A 1 89 ? 2.443 8.100 6.219 1.00 91.56 89 LEU A CA 1
ATOM 700 C C . LEU A 1 89 ? 1.249 8.645 5.423 1.00 91.56 89 LEU A C 1
ATOM 702 O O . LEU A 1 89 ? 0.932 8.090 4.373 1.00 91.56 89 LEU A O 1
ATOM 706 N N . GLU A 1 90 ? 0.659 9.762 5.857 1.00 90.44 90 GLU A N 1
ATOM 707 C CA . GLU A 1 90 ? -0.383 10.505 5.131 1.00 90.44 90 GLU A CA 1
ATOM 708 C C . GLU A 1 90 ? 0.079 10.869 3.720 1.00 90.44 90 GLU A C 1
ATOM 710 O O . GLU A 1 90 ? -0.555 10.479 2.741 1.00 90.44 90 GLU A O 1
ATOM 715 N N . VAL A 1 91 ? 1.254 11.498 3.594 1.00 88.88 91 VAL A N 1
ATOM 716 C CA . VAL A 1 91 ? 1.830 11.869 2.291 1.00 88.88 91 VAL A CA 1
ATOM 717 C C . VAL A 1 91 ? 2.024 10.645 1.394 1.00 88.88 91 VAL A C 1
ATOM 719 O O . VAL A 1 91 ? 1.702 10.686 0.205 1.00 88.88 91 VAL A O 1
ATOM 722 N N . ILE A 1 92 ? 2.523 9.527 1.931 1.00 91.38 92 ILE A N 1
ATOM 723 C CA . ILE A 1 92 ? 2.663 8.291 1.148 1.00 91.38 92 ILE A CA 1
ATOM 724 C C . ILE A 1 92 ? 1.285 7.833 0.668 1.00 91.38 92 ILE A C 1
ATOM 726 O O . ILE A 1 92 ? 1.084 7.619 -0.532 1.00 91.38 92 ILE A O 1
ATOM 730 N N . CYS A 1 93 ? 0.331 7.722 1.590 1.00 92.25 93 CYS A N 1
ATOM 731 C CA . CYS A 1 93 ? -1.024 7.281 1.319 1.00 92.25 93 CYS A CA 1
ATOM 732 C C . CYS A 1 93 ? -1.721 8.157 0.277 1.00 92.25 93 CYS A C 1
ATOM 734 O O . CYS A 1 93 ? -2.358 7.606 -0.619 1.00 92.25 93 CYS A O 1
ATOM 736 N N . GLU A 1 94 ? -1.609 9.474 0.347 1.00 89.38 94 GLU A N 1
ATOM 737 C CA . GLU A 1 94 ? -2.357 10.414 -0.492 1.00 89.38 94 GLU A CA 1
ATOM 738 C C . GLU A 1 94 ? -1.672 10.699 -1.826 1.00 89.38 94 GLU A C 1
ATOM 740 O O . GLU A 1 94 ? -2.311 10.664 -2.885 1.00 89.38 94 GLU A O 1
ATOM 745 N N . ASP A 1 95 ? -0.364 10.943 -1.793 1.00 87.50 95 ASP A N 1
ATOM 746 C CA . ASP A 1 95 ? 0.368 11.461 -2.943 1.00 87.50 95 ASP A CA 1
ATOM 747 C C . ASP A 1 95 ? 1.084 10.377 -3.739 1.00 87.50 95 ASP A C 1
ATOM 749 O O . ASP A 1 95 ? 1.281 10.539 -4.949 1.00 87.50 95 ASP A O 1
ATOM 753 N N . VAL A 1 96 ? 1.451 9.262 -3.100 1.00 91.12 96 VAL A N 1
ATOM 754 C CA . VAL A 1 96 ? 2.278 8.225 -3.727 1.00 91.12 96 VAL A CA 1
ATOM 755 C C . VAL A 1 96 ? 1.458 7.035 -4.211 1.00 91.12 96 VAL A C 1
ATOM 757 O O . VAL A 1 96 ? 1.669 6.569 -5.338 1.00 91.12 96 VAL A O 1
ATOM 760 N N . LEU A 1 97 ? 0.532 6.531 -3.390 1.00 93.81 97 LEU A N 1
ATOM 761 C CA . LEU A 1 97 ? -0.165 5.279 -3.694 1.00 93.81 97 LEU A CA 1
ATOM 762 C C . LEU A 1 97 ? -1.141 5.417 -4.877 1.00 93.81 97 LEU A C 1
ATOM 764 O O . LEU A 1 97 ? -1.922 6.372 -4.949 1.00 93.81 97 LEU A O 1
ATOM 768 N N . PRO A 1 98 ? -1.188 4.435 -5.797 1.00 94.25 98 PRO A N 1
ATOM 769 C CA . PRO A 1 98 ? -2.195 4.414 -6.849 1.00 94.25 98 PRO A CA 1
ATOM 770 C C . PRO A 1 98 ? -3.596 4.192 -6.259 1.00 94.25 98 PRO A C 1
ATOM 772 O O . PRO A 1 98 ? -3.844 3.210 -5.567 1.00 94.25 98 PRO A O 1
ATOM 775 N N . LYS A 1 99 ? -4.542 5.083 -6.585 1.00 93.06 99 LYS A N 1
ATOM 776 C CA . LYS A 1 99 ? -5.944 5.000 -6.118 1.00 93.06 99 LYS A CA 1
ATOM 777 C C . LYS A 1 99 ? -6.916 4.414 -7.137 1.00 93.06 99 LYS A C 1
ATOM 779 O O . LYS A 1 99 ? -8.040 4.058 -6.805 1.00 93.06 99 LYS A O 1
ATOM 784 N N . ARG A 1 100 ? -6.517 4.327 -8.408 1.00 93.75 100 ARG A N 1
ATOM 785 C CA . ARG A 1 100 ? -7.369 3.777 -9.470 1.00 93.75 100 ARG A CA 1
ATOM 786 C C . ARG A 1 100 ? -7.044 2.309 -9.680 1.00 93.75 100 ARG A C 1
ATOM 788 O O . ARG A 1 100 ? -5.881 1.951 -9.844 1.00 93.75 100 ARG A O 1
ATOM 795 N N . LEU A 1 101 ? -8.076 1.477 -9.802 1.00 95.19 101 LEU A N 1
ATOM 796 C CA . LEU A 1 101 ? -7.914 0.053 -10.100 1.00 95.19 101 LEU A CA 1
ATOM 797 C C . LEU A 1 101 ? -7.094 -0.188 -11.381 1.00 95.19 101 LEU A C 1
ATOM 799 O O . LEU A 1 101 ? -6.297 -1.117 -11.435 1.00 95.19 101 LEU A O 1
ATOM 803 N N . SER A 1 102 ? -7.243 0.658 -12.405 1.00 95.75 102 SER A N 1
ATOM 804 C CA . SER A 1 102 ? -6.439 0.579 -13.633 1.00 95.75 102 SER A CA 1
ATOM 805 C C . SER A 1 102 ? -4.947 0.814 -13.386 1.00 95.75 102 SER A C 1
ATOM 807 O O . SER A 1 102 ? -4.113 0.151 -13.999 1.00 95.75 102 SER A O 1
ATOM 809 N N . ASP A 1 103 ? -4.602 1.740 -12.488 1.00 95.56 103 ASP A N 1
ATOM 810 C CA . ASP A 1 103 ? -3.212 2.012 -12.121 1.00 95.56 103 ASP A CA 1
ATOM 811 C C . ASP A 1 103 ? -2.639 0.872 -11.275 1.00 95.56 103 ASP A C 1
ATOM 813 O O . ASP A 1 103 ? -1.502 0.469 -11.506 1.00 95.56 103 ASP A O 1
ATOM 817 N N . ILE A 1 104 ? -3.442 0.297 -10.373 1.00 96.88 104 ILE A N 1
ATOM 818 C CA . ILE A 1 104 ? -3.055 -0.875 -9.575 1.00 96.88 104 ILE A CA 1
ATOM 819 C C . ILE A 1 104 ? -2.851 -2.102 -10.469 1.00 96.88 104 ILE A C 1
ATOM 821 O O . ILE A 1 104 ? -1.847 -2.785 -10.333 1.00 96.88 104 ILE A O 1
ATOM 825 N N . ARG A 1 105 ? -3.734 -2.355 -11.441 1.00 96.31 105 ARG A N 1
ATOM 826 C CA . ARG A 1 105 ? -3.559 -3.445 -12.419 1.00 96.31 105 ARG A CA 1
ATOM 827 C C . ARG A 1 105 ? -2.311 -3.269 -13.279 1.00 96.31 105 ARG A C 1
ATOM 829 O O . ARG A 1 105 ? -1.630 -4.240 -13.595 1.00 96.31 105 ARG A O 1
ATOM 836 N N . ARG A 1 106 ? -1.994 -2.029 -13.667 1.00 95.62 106 ARG A N 1
ATOM 837 C CA . ARG A 1 106 ? -0.730 -1.732 -14.354 1.00 95.62 106 ARG A CA 1
ATOM 838 C C . ARG A 1 106 ? 0.453 -2.048 -13.440 1.00 95.62 106 ARG A C 1
ATOM 840 O O . ARG A 1 106 ? 1.377 -2.723 -13.874 1.00 95.62 106 ARG A O 1
ATOM 847 N N . LEU A 1 107 ? 0.408 -1.589 -12.190 1.00 96.69 107 LEU A N 1
ATOM 848 C CA . LEU A 1 107 ? 1.433 -1.866 -11.189 1.00 96.69 107 LEU A CA 1
ATOM 849 C C . LEU A 1 107 ? 1.635 -3.378 -10.998 1.00 96.69 107 LEU A C 1
ATOM 851 O O . LEU A 1 107 ? 2.765 -3.841 -11.095 1.00 96.69 107 LEU A O 1
ATOM 855 N N . THR A 1 108 ? 0.575 -4.165 -10.796 1.00 95.81 108 THR A N 1
ATOM 856 C CA . THR A 1 108 ? 0.698 -5.619 -10.595 1.00 95.81 108 THR A CA 1
ATOM 857 C C . THR A 1 108 ? 1.260 -6.337 -11.820 1.00 95.81 108 THR A C 1
ATOM 859 O O . THR A 1 108 ? 2.075 -7.246 -11.663 1.00 95.81 108 THR A O 1
ATOM 862 N N . ALA A 1 109 ? 0.916 -5.902 -13.037 1.00 94.75 109 ALA A N 1
ATOM 863 C CA . ALA A 1 109 ? 1.508 -6.437 -14.263 1.00 94.75 109 ALA A CA 1
ATOM 864 C C . ALA A 1 109 ? 3.025 -6.177 -14.350 1.00 94.75 109 ALA A C 1
ATOM 866 O O . ALA A 1 109 ? 3.780 -7.055 -14.777 1.00 94.75 109 ALA A O 1
ATOM 867 N N . GLU A 1 110 ? 3.486 -5.001 -13.919 1.00 94.38 110 GLU A N 1
ATOM 868 C CA . GLU A 1 110 ? 4.917 -4.678 -13.863 1.00 94.38 110 GLU A CA 1
ATOM 869 C C . GLU A 1 110 ? 5.632 -5.437 -12.734 1.00 94.38 110 GLU A C 1
ATOM 871 O O . GLU A 1 110 ? 6.707 -6.002 -12.950 1.00 94.38 110 GLU A O 1
ATOM 876 N N . LEU A 1 111 ? 5.006 -5.554 -11.558 1.00 94.44 111 LEU A N 1
ATOM 877 C CA . LEU A 1 111 ? 5.519 -6.354 -10.441 1.00 94.44 111 LEU A CA 1
ATOM 878 C C . LEU A 1 111 ? 5.666 -7.836 -10.823 1.00 94.44 111 LEU A C 1
ATOM 880 O O . LEU A 1 111 ? 6.670 -8.460 -10.483 1.00 94.44 111 LEU A O 1
ATOM 884 N N . ALA A 1 112 ? 4.720 -8.398 -11.581 1.00 91.25 112 ALA A N 1
ATOM 885 C CA . ALA A 1 112 ? 4.769 -9.788 -12.036 1.00 91.25 112 ALA A CA 1
ATOM 886 C C . ALA A 1 112 ? 5.941 -10.072 -12.993 1.00 91.25 112 ALA A C 1
ATOM 888 O O . ALA A 1 112 ? 6.464 -11.185 -13.031 1.00 91.25 112 ALA A O 1
ATOM 889 N N . ARG A 1 113 ? 6.388 -9.066 -13.756 1.00 90.69 113 ARG A N 1
ATOM 890 C CA . ARG A 1 113 ? 7.538 -9.172 -14.672 1.00 90.69 113 ARG A CA 1
ATOM 891 C C . ARG A 1 113 ? 8.887 -9.060 -13.961 1.00 90.69 113 ARG A C 1
ATOM 893 O O . ARG A 1 113 ? 9.929 -9.331 -14.566 1.00 90.69 113 ARG A O 1
ATOM 900 N N . ARG A 1 114 ? 8.889 -8.658 -12.689 1.00 89.81 114 ARG A N 1
ATOM 901 C CA . ARG A 1 114 ? 10.098 -8.416 -11.906 1.00 89.81 114 ARG A CA 1
ATOM 902 C C . ARG A 1 114 ? 10.844 -9.720 -11.604 1.00 89.81 114 ARG A C 1
ATOM 904 O O . ARG A 1 114 ? 10.275 -10.709 -11.138 1.00 89.81 114 ARG A O 1
ATOM 911 N N . ARG A 1 115 ? 12.164 -9.693 -11.820 1.00 86.50 115 ARG A N 1
ATOM 912 C CA . ARG A 1 115 ? 13.081 -10.805 -11.494 1.00 86.50 115 ARG A CA 1
ATOM 913 C C . ARG A 1 115 ? 13.851 -10.626 -10.187 1.00 86.50 115 ARG A C 1
ATOM 915 O O . ARG A 1 115 ? 14.319 -11.610 -9.638 1.00 86.50 115 ARG A O 1
ATOM 922 N N . ARG A 1 116 ? 14.019 -9.387 -9.726 1.00 88.94 116 ARG A N 1
ATOM 923 C CA . ARG A 1 116 ? 14.730 -9.046 -8.482 1.00 88.94 116 ARG A CA 1
ATOM 924 C C . ARG A 1 116 ? 13.727 -8.831 -7.343 1.00 88.94 116 ARG A C 1
ATOM 926 O O . ARG A 1 116 ? 12.573 -8.573 -7.666 1.00 88.94 116 ARG A O 1
ATOM 933 N N . PRO A 1 117 ? 14.112 -8.907 -6.065 1.00 91.00 117 PRO A N 1
ATOM 934 C CA . PRO A 1 117 ? 13.262 -8.446 -4.965 1.00 91.00 117 PRO A CA 1
ATOM 935 C C . PRO A 1 117 ? 12.926 -6.950 -5.078 1.00 91.00 117 PRO A C 1
ATOM 937 O O . PRO A 1 117 ? 13.613 -6.217 -5.801 1.00 91.00 117 PRO A O 1
ATOM 940 N N . LEU A 1 118 ? 11.864 -6.496 -4.405 1.00 93.12 118 LEU A N 1
ATOM 941 C CA . LEU A 1 118 ? 11.568 -5.067 -4.269 1.00 93.12 118 LEU A CA 1
ATOM 942 C C . LEU A 1 118 ? 12.704 -4.339 -3.553 1.00 93.12 118 LEU A C 1
ATOM 944 O O . LEU A 1 118 ? 13.358 -4.878 -2.662 1.00 93.12 118 LEU A O 1
ATOM 948 N N . SER A 1 119 ? 12.906 -3.078 -3.937 1.00 91.94 119 SER A N 1
ATOM 949 C CA . SER A 1 119 ? 13.602 -2.141 -3.063 1.00 91.94 119 SER A CA 1
ATOM 950 C C . SER A 1 119 ? 12.771 -1.942 -1.793 1.00 91.94 119 SER A C 1
ATOM 952 O O . SER A 1 119 ? 11.550 -2.095 -1.824 1.00 91.94 119 SER A O 1
ATOM 954 N N . TRP A 1 120 ? 13.409 -1.574 -0.684 1.00 90.69 120 TRP A N 1
ATOM 955 C CA . TRP A 1 120 ? 12.690 -1.343 0.568 1.00 90.69 120 TRP A CA 1
ATOM 956 C C . TRP A 1 120 ? 11.547 -0.304 0.445 1.00 90.69 120 TRP A C 1
ATOM 958 O O . TRP A 1 120 ? 10.419 -0.634 0.817 1.00 90.69 120 TRP A O 1
ATOM 968 N N . PRO A 1 121 ? 11.743 0.871 -0.194 1.00 92.44 121 PRO A N 1
ATOM 969 C CA . PRO A 1 121 ? 10.654 1.829 -0.413 1.00 92.44 121 PRO A CA 1
ATOM 970 C C . PRO A 1 121 ? 9.512 1.282 -1.283 1.00 92.44 121 PRO A C 1
ATOM 972 O O . PRO A 1 121 ? 8.337 1.550 -1.032 1.00 92.44 121 PRO A O 1
ATOM 975 N N . ASP A 1 122 ? 9.829 0.506 -2.325 1.00 94.56 122 ASP A N 1
ATOM 976 C CA . ASP A 1 122 ? 8.791 -0.085 -3.173 1.00 94.56 122 ASP A CA 1
ATOM 977 C C . ASP A 1 122 ? 8.055 -1.231 -2.462 1.00 94.56 122 ASP A C 1
ATOM 979 O O . ASP A 1 122 ? 6.875 -1.454 -2.744 1.00 94.56 122 ASP A O 1
ATOM 983 N N . PHE A 1 123 ? 8.718 -1.950 -1.549 1.00 94.94 123 PHE A N 1
ATOM 984 C CA . PHE A 1 123 ? 8.093 -2.957 -0.691 1.00 94.94 123 PHE A CA 1
ATOM 985 C C . PHE A 1 123 ? 7.047 -2.313 0.214 1.00 94.94 123 PHE A C 1
ATOM 987 O O . PHE A 1 123 ? 5.879 -2.704 0.167 1.00 94.94 123 PHE A O 1
ATOM 994 N N . GLU A 1 124 ? 7.440 -1.267 0.942 1.00 95.38 124 GLU A N 1
ATOM 995 C CA . GLU A 1 124 ? 6.552 -0.480 1.797 1.00 95.38 124 GLU A CA 1
ATOM 996 C C . GLU A 1 124 ? 5.320 0.011 1.020 1.00 95.38 124 GLU A C 1
ATOM 998 O O . GLU A 1 124 ? 4.181 -0.271 1.393 1.00 95.38 124 GLU A O 1
ATOM 1003 N N . ARG A 1 125 ? 5.526 0.667 -0.128 1.00 96.19 125 ARG A N 1
ATOM 1004 C CA . ARG A 1 125 ? 4.426 1.193 -0.957 1.00 96.19 125 ARG A CA 1
ATOM 1005 C C . ARG A 1 125 ? 3.530 0.097 -1.516 1.00 96.19 125 ARG A C 1
ATOM 1007 O O . ARG A 1 125 ? 2.323 0.300 -1.646 1.00 96.19 125 ARG A O 1
ATOM 1014 N N . THR A 1 126 ? 4.089 -1.067 -1.841 1.00 97.12 126 THR A N 1
ATOM 1015 C CA . THR A 1 126 ? 3.315 -2.223 -2.323 1.00 97.12 126 THR A CA 1
ATOM 1016 C C . THR A 1 126 ? 2.465 -2.824 -1.217 1.00 97.12 126 THR A C 1
ATOM 1018 O O . THR A 1 126 ? 1.302 -3.148 -1.460 1.00 97.12 126 THR A O 1
ATOM 1021 N N . MET A 1 127 ? 2.991 -2.893 0.002 1.00 96.94 127 MET A N 1
ATOM 1022 C CA . MET A 1 127 ? 2.241 -3.310 1.182 1.00 96.94 127 MET A CA 1
ATOM 1023 C C . MET A 1 127 ? 1.126 -2.311 1.526 1.00 96.94 127 MET A C 1
ATOM 1025 O O . MET A 1 127 ? -0.026 -2.719 1.661 1.00 96.94 127 MET A O 1
ATOM 1029 N N . LEU A 1 128 ? 1.392 -1.003 1.520 1.00 97.12 128 LEU A N 1
ATOM 1030 C CA . LEU A 1 128 ? 0.346 0.004 1.740 1.00 97.12 128 LEU A CA 1
ATOM 1031 C C . LEU A 1 128 ? -0.701 0.023 0.607 1.00 97.12 128 LEU A C 1
ATOM 1033 O O . LEU A 1 128 ? -1.893 0.222 0.848 1.00 97.12 128 LEU A O 1
ATOM 1037 N N . THR A 1 129 ? -0.294 -0.259 -0.636 1.00 97.75 129 THR A N 1
ATOM 1038 C CA . THR A 1 129 ? -1.230 -0.445 -1.760 1.00 97.75 129 THR A CA 1
ATOM 1039 C C . THR A 1 129 ? -2.111 -1.681 -1.556 1.00 97.75 129 THR A C 1
ATOM 1041 O O . THR A 1 129 ? -3.301 -1.635 -1.874 1.00 97.75 129 THR A O 1
ATOM 1044 N N . LEU A 1 130 ? -1.568 -2.773 -1.001 1.00 98.06 130 LEU A N 1
ATOM 1045 C CA . LEU A 1 130 ? -2.343 -3.956 -0.618 1.00 98.06 130 LEU A CA 1
ATOM 1046 C C . LEU A 1 130 ? -3.382 -3.612 0.456 1.00 98.06 130 LEU A C 1
ATOM 1048 O O . LEU A 1 130 ? -4.548 -3.970 0.286 1.00 98.06 130 LEU A O 1
ATOM 1052 N N . VAL A 1 131 ? -2.994 -2.878 1.506 1.00 97.44 131 VAL A N 1
ATOM 1053 C CA . VAL A 1 131 ? -3.917 -2.405 2.555 1.00 97.44 131 VAL A CA 1
ATOM 1054 C C . VAL A 1 131 ? -5.059 -1.592 1.938 1.00 97.44 131 VAL A C 1
ATOM 1056 O O . VAL A 1 131 ? -6.232 -1.906 2.149 1.00 97.44 131 VAL A O 1
ATOM 1059 N N . TYR A 1 132 ? -4.737 -0.609 1.092 1.00 97.19 132 TYR A N 1
ATOM 1060 C CA . TYR A 1 132 ? -5.739 0.194 0.386 1.00 97.19 132 TYR A CA 1
ATOM 1061 C C . TYR A 1 132 ? -6.688 -0.660 -0.472 1.00 97.19 132 TYR A C 1
ATOM 1063 O O . TYR A 1 132 ? -7.911 -0.477 -0.438 1.00 97.19 132 TYR A O 1
ATOM 1071 N N . ALA A 1 133 ? -6.145 -1.604 -1.246 1.00 97.50 133 ALA A N 1
ATOM 1072 C CA . ALA A 1 133 ? -6.934 -2.477 -2.108 1.00 97.50 133 ALA A CA 1
ATOM 1073 C C . ALA A 1 133 ? -7.862 -3.394 -1.293 1.00 97.50 133 ALA A C 1
ATOM 1075 O O . ALA A 1 133 ? -9.021 -3.567 -1.669 1.00 97.50 133 ALA A O 1
ATOM 1076 N N . ALA A 1 134 ? -7.397 -3.921 -0.157 1.00 97.12 134 ALA A N 1
ATOM 1077 C CA . ALA A 1 134 ? -8.194 -4.751 0.745 1.00 97.12 134 ALA A CA 1
ATOM 1078 C C . ALA A 1 134 ? -9.343 -3.960 1.395 1.00 97.12 134 ALA A C 1
ATOM 1080 O O . ALA A 1 134 ? -10.491 -4.409 1.388 1.00 97.12 134 ALA A O 1
ATOM 1081 N N . GLN A 1 135 ? -9.077 -2.740 1.868 1.00 95.50 135 GLN A N 1
ATOM 1082 C CA . GLN A 1 135 ? -10.119 -1.851 2.397 1.00 95.50 135 GLN A CA 1
ATOM 1083 C C . GLN A 1 135 ? -11.130 -1.441 1.317 1.00 95.50 135 GLN A C 1
ATOM 1085 O O . GLN A 1 135 ? -12.327 -1.307 1.571 1.00 95.50 135 GLN A O 1
ATOM 1090 N N . THR A 1 136 ? -10.673 -1.237 0.081 1.00 95.44 136 THR A N 1
ATOM 1091 C CA . THR A 1 136 ? -11.558 -0.909 -1.047 1.00 95.44 136 THR A CA 1
ATOM 1092 C C . THR A 1 136 ? -12.400 -2.112 -1.470 1.00 95.44 136 THR A C 1
ATOM 1094 O O . THR A 1 136 ? -13.590 -1.957 -1.749 1.00 95.44 136 THR A O 1
ATOM 1097 N N . LEU A 1 137 ? -11.835 -3.322 -1.445 1.00 96.31 137 LEU A N 1
ATOM 1098 C CA . LEU A 1 137 ? -12.564 -4.573 -1.653 1.00 96.31 137 LEU A CA 1
ATOM 1099 C C . LEU A 1 137 ? -13.694 -4.738 -0.629 1.00 96.31 137 LEU A C 1
ATOM 1101 O O . LEU A 1 137 ? -14.828 -5.025 -1.017 1.00 96.31 137 LEU A O 1
ATOM 1105 N N . ALA A 1 138 ? -13.406 -4.511 0.656 1.00 93.12 138 ALA A N 1
ATOM 1106 C CA . ALA A 1 138 ? -14.393 -4.615 1.731 1.00 93.12 138 ALA A CA 1
ATOM 1107 C C . ALA A 1 138 ? -15.583 -3.655 1.537 1.00 93.12 138 ALA A C 1
ATOM 1109 O O . ALA A 1 138 ? -16.720 -4.023 1.819 1.00 93.12 138 ALA A O 1
ATOM 1110 N N . ARG A 1 139 ? -15.331 -2.461 0.983 1.00 91.88 139 ARG A N 1
ATOM 1111 C CA . ARG A 1 139 ? -16.337 -1.412 0.721 1.00 91.88 139 ARG A CA 1
ATOM 1112 C C . ARG A 1 139 ? -16.991 -1.488 -0.667 1.00 91.88 139 ARG A C 1
ATOM 1114 O O . ARG A 1 139 ? -17.878 -0.695 -0.971 1.00 91.88 139 ARG A O 1
ATOM 1121 N N . SER A 1 140 ? -16.552 -2.395 -1.542 1.00 89.19 140 SER A N 1
ATOM 1122 C CA . SER A 1 140 ? -17.019 -2.452 -2.935 1.00 89.19 140 SER A CA 1
ATOM 1123 C C . SER A 1 140 ? -18.467 -2.944 -3.032 1.00 89.19 140 SER A C 1
ATOM 1125 O O . SER A 1 140 ? -18.776 -4.056 -2.604 1.00 89.19 140 SER A O 1
ATOM 1127 N N . GLY A 1 141 ? -19.338 -2.134 -3.646 1.00 85.31 141 GLY A N 1
ATOM 1128 C CA . GLY A 1 141 ? -20.784 -2.386 -3.693 1.00 85.31 141 GLY A CA 1
ATOM 1129 C C . GLY A 1 141 ? -21.246 -3.396 -4.750 1.00 85.31 141 GLY A C 1
ATOM 1130 O O . GLY A 1 141 ? -22.206 -4.124 -4.515 1.00 85.31 141 GLY A O 1
ATOM 1131 N N . SER A 1 142 ? -20.577 -3.486 -5.907 1.00 93.62 142 SER A N 1
ATOM 1132 C CA . SER A 1 142 ? -20.963 -4.435 -6.968 1.00 93.62 142 SER A CA 1
ATOM 1133 C C . SER A 1 142 ? -20.104 -5.701 -6.967 1.00 93.62 142 SER A C 1
ATOM 1135 O O . SER A 1 142 ? -18.903 -5.661 -6.689 1.00 93.62 142 SER A O 1
ATOM 1137 N N . ARG A 1 143 ? -20.701 -6.838 -7.349 1.00 94.88 143 ARG A N 1
ATOM 1138 C CA . ARG A 1 143 ? -19.991 -8.123 -7.480 1.00 94.88 143 ARG A CA 1
ATOM 1139 C C . ARG A 1 143 ? -18.788 -8.027 -8.421 1.00 94.88 143 ARG A C 1
ATOM 1141 O O . ARG A 1 143 ? -17.704 -8.470 -8.062 1.00 94.88 143 ARG A O 1
ATOM 1148 N N . GLN A 1 144 ? -18.960 -7.391 -9.578 1.00 94.81 144 GLN A N 1
ATOM 1149 C CA . GLN A 1 144 ? -17.887 -7.216 -10.557 1.00 94.81 144 GLN A CA 1
ATOM 1150 C C . GLN A 1 144 ? -16.718 -6.394 -9.990 1.00 94.81 144 GLN A C 1
ATOM 1152 O O . GLN A 1 144 ? -15.559 -6.743 -10.207 1.00 94.81 144 GLN A O 1
ATOM 1157 N N . GLN A 1 145 ? -16.997 -5.319 -9.241 1.00 93.62 145 GLN A N 1
ATOM 1158 C CA . GLN A 1 145 ? -15.941 -4.551 -8.574 1.00 93.62 145 GLN A CA 1
ATOM 1159 C C . GLN A 1 145 ? -15.237 -5.388 -7.508 1.00 93.62 145 GLN A C 1
ATOM 1161 O O . GLN A 1 145 ? -14.012 -5.372 -7.453 1.00 93.62 145 GLN A O 1
ATOM 1166 N N . ARG A 1 146 ? -15.984 -6.149 -6.702 1.00 95.75 146 ARG A N 1
ATOM 1167 C CA . ARG A 1 146 ? -15.403 -7.039 -5.688 1.00 95.75 146 ARG A CA 1
ATOM 1168 C C . ARG A 1 146 ? -14.471 -8.075 -6.311 1.00 95.75 146 ARG A C 1
ATOM 1170 O O . ARG A 1 146 ? -13.351 -8.221 -5.845 1.00 95.75 146 ARG A O 1
ATOM 1177 N N . GLU A 1 147 ? -14.883 -8.746 -7.384 1.00 97.31 147 GLU A N 1
ATOM 1178 C CA . GLU A 1 147 ? -14.035 -9.716 -8.095 1.00 97.31 147 GLU A CA 1
ATOM 1179 C C . GLU A 1 147 ? -12.764 -9.051 -8.646 1.00 97.31 147 GLU A C 1
ATOM 1181 O O . GLU A 1 147 ? -11.658 -9.563 -8.480 1.00 97.31 147 GLU A O 1
ATOM 1186 N N . ALA A 1 148 ? -12.904 -7.861 -9.232 1.00 96.50 148 ALA A N 1
ATOM 1187 C CA . ALA A 1 148 ? -11.784 -7.114 -9.784 1.00 96.50 148 ALA A CA 1
ATOM 1188 C C . ALA A 1 148 ? -10.779 -6.633 -8.720 1.00 96.50 148 ALA A C 1
ATOM 1190 O O . ALA A 1 148 ? -9.571 -6.656 -8.964 1.00 96.50 148 ALA A O 1
ATOM 1191 N N . TRP A 1 149 ? -11.262 -6.203 -7.553 1.00 97.38 149 TRP A N 1
ATOM 1192 C CA . TRP A 1 149 ? -10.420 -5.822 -6.420 1.00 97.38 149 TRP A CA 1
ATOM 1193 C C . TRP A 1 149 ? -9.813 -7.038 -5.714 1.00 97.38 149 TRP A C 1
ATOM 1195 O O . TRP A 1 149 ? -8.658 -6.971 -5.304 1.00 97.38 149 TRP A O 1
ATOM 1205 N N . ALA A 1 150 ? -10.531 -8.159 -5.622 1.00 98.12 150 ALA A N 1
ATOM 1206 C CA . ALA A 1 150 ? -10.013 -9.406 -5.060 1.00 98.12 150 ALA A CA 1
ATOM 1207 C C . ALA A 1 150 ? -8.838 -9.961 -5.877 1.00 98.12 150 ALA A C 1
ATOM 1209 O O . ALA A 1 150 ? -7.835 -10.393 -5.305 1.00 98.12 150 ALA A O 1
ATOM 1210 N N . ASP A 1 151 ? -8.922 -9.889 -7.207 1.00 97.94 151 ASP A N 1
ATOM 1211 C CA . ASP A 1 151 ? -7.806 -10.220 -8.095 1.00 97.94 151 ASP A CA 1
ATOM 1212 C C . ASP A 1 151 ? -6.588 -9.315 -7.832 1.00 97.94 151 ASP A C 1
ATOM 1214 O O . ASP A 1 151 ? -5.480 -9.809 -7.622 1.00 97.94 151 ASP A O 1
ATOM 1218 N N . ALA A 1 152 ? -6.793 -7.996 -7.728 1.00 97.62 152 ALA A N 1
ATOM 1219 C CA . ALA A 1 152 ? -5.715 -7.054 -7.416 1.00 97.62 152 ALA A CA 1
ATOM 1220 C C . ALA A 1 152 ? -5.058 -7.336 -6.049 1.00 97.62 152 ALA A C 1
ATOM 1222 O O . ALA A 1 152 ? -3.832 -7.397 -5.963 1.00 97.62 152 ALA A O 1
ATOM 1223 N N . VAL A 1 153 ? -5.858 -7.566 -5.001 1.00 98.38 153 VAL A N 1
ATOM 1224 C CA . VAL A 1 153 ? -5.385 -7.947 -3.656 1.00 98.38 153 VAL A CA 1
ATOM 1225 C C . VAL A 1 153 ? -4.553 -9.227 -3.717 1.00 98.38 153 VAL A C 1
ATOM 1227 O O . VAL A 1 153 ? -3.445 -9.272 -3.188 1.00 98.38 153 VAL A O 1
ATOM 1230 N N . THR A 1 154 ? -5.044 -10.249 -4.421 1.00 98.31 154 THR A N 1
ATOM 1231 C CA . THR A 1 154 ? -4.347 -11.534 -4.565 1.00 98.31 154 THR A CA 1
ATOM 1232 C C . THR A 1 154 ? -2.999 -11.366 -5.264 1.00 98.31 154 THR A C 1
ATOM 1234 O O . THR A 1 154 ? -1.998 -11.944 -4.840 1.00 98.31 154 THR A O 1
ATOM 1237 N N . GLN A 1 155 ? -2.947 -10.568 -6.332 1.00 97.81 155 GLN A N 1
ATOM 1238 C CA . GLN A 1 155 ? -1.708 -10.311 -7.066 1.00 97.81 155 GLN A CA 1
ATOM 1239 C C . GLN A 1 155 ? -0.690 -9.539 -6.219 1.00 97.81 155 GLN A C 1
ATOM 1241 O O . GLN A 1 155 ? 0.476 -9.928 -6.180 1.00 97.81 155 GLN A O 1
ATOM 1246 N N . LEU A 1 156 ? -1.121 -8.491 -5.510 1.00 98.06 156 LEU A N 1
ATO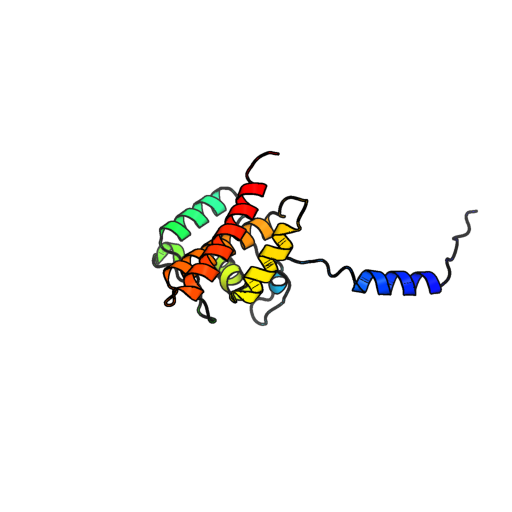M 1247 C CA . LEU A 1 156 ? -0.259 -7.720 -4.608 1.00 98.06 156 LEU A CA 1
ATOM 1248 C C . LEU A 1 156 ? 0.295 -8.594 -3.476 1.00 98.06 156 LEU A C 1
ATOM 1250 O O . LEU A 1 156 ? 1.498 -8.580 -3.221 1.00 98.06 156 LEU A O 1
ATOM 1254 N N . PHE A 1 157 ? -0.557 -9.412 -2.854 1.00 97.38 157 PHE A N 1
ATOM 1255 C CA . PHE A 1 157 ? -0.142 -10.339 -1.804 1.00 97.38 157 PHE A CA 1
ATOM 1256 C C . PHE A 1 157 ? 0.913 -11.335 -2.300 1.00 97.38 157 PHE A C 1
ATOM 1258 O O . PHE A 1 157 ? 1.949 -11.495 -1.661 1.00 97.38 157 PHE A O 1
ATOM 1265 N N . ARG A 1 158 ? 0.713 -11.946 -3.478 1.00 95.75 158 ARG A N 1
ATOM 1266 C CA . ARG A 1 158 ? 1.696 -12.871 -4.076 1.00 95.75 158 ARG A CA 1
ATOM 1267 C C . ARG A 1 158 ? 3.052 -12.214 -4.322 1.00 95.75 158 ARG A C 1
ATOM 1269 O O . ARG A 1 158 ? 4.082 -12.859 -4.147 1.00 95.75 158 ARG A O 1
ATOM 1276 N N . VAL A 1 159 ? 3.062 -10.947 -4.738 1.00 94.62 159 VAL A N 1
ATOM 1277 C CA . VAL A 1 159 ? 4.305 -10.195 -4.959 1.00 94.62 159 VAL A CA 1
ATOM 1278 C C . VAL A 1 159 ? 5.065 -9.989 -3.650 1.00 94.62 159 VAL A C 1
ATOM 1280 O O . VAL A 1 159 ? 6.275 -10.191 -3.630 1.00 94.62 159 VAL A O 1
ATOM 1283 N N . LEU A 1 160 ? 4.371 -9.603 -2.578 1.00 95.12 160 LEU A N 1
ATOM 1284 C CA . LEU A 1 160 ? 4.988 -9.402 -1.264 1.00 95.12 160 LEU A CA 1
ATOM 1285 C C . LEU A 1 160 ? 5.461 -10.728 -0.667 1.00 95.12 160 LEU A C 1
ATOM 1287 O O . LEU A 1 160 ? 6.585 -10.816 -0.188 1.00 95.12 160 LEU A O 1
ATOM 1291 N N . GLN A 1 161 ? 4.643 -11.779 -0.768 1.00 94.75 161 GLN A N 1
ATOM 1292 C CA . GLN A 1 161 ? 4.997 -13.113 -0.291 1.00 94.75 161 GLN A CA 1
ATOM 1293 C C . GLN A 1 161 ? 6.285 -13.618 -0.949 1.00 94.75 161 GLN A C 1
ATOM 1295 O O . GLN A 1 161 ? 7.161 -14.116 -0.251 1.00 94.75 161 GLN A O 1
ATOM 1300 N N . LYS A 1 162 ? 6.425 -13.436 -2.269 1.00 91.75 162 LYS A N 1
ATOM 1301 C CA . LYS A 1 162 ? 7.631 -13.821 -3.016 1.00 91.75 162 LYS A CA 1
ATOM 1302 C C . LYS A 1 162 ? 8.902 -13.154 -2.478 1.00 91.75 162 LYS A C 1
ATOM 1304 O O . LYS A 1 162 ? 9.955 -13.779 -2.505 1.00 91.75 162 LYS A O 1
ATOM 1309 N N . ASP A 1 163 ? 8.811 -11.907 -2.025 1.00 90.62 163 ASP A N 1
ATOM 1310 C CA . ASP A 1 163 ? 9.962 -11.167 -1.496 1.00 90.62 163 ASP A CA 1
ATOM 1311 C C . ASP A 1 163 ? 10.268 -11.504 -0.027 1.00 90.62 163 ASP A C 1
ATOM 1313 O O . ASP A 1 163 ? 11.387 -11.276 0.423 1.00 90.62 163 ASP A O 1
ATOM 1317 N N . LEU A 1 164 ? 9.297 -12.057 0.707 1.00 88.56 164 LEU A N 1
ATOM 1318 C CA . LEU A 1 164 ? 9.457 -12.502 2.096 1.00 88.56 164 LEU A CA 1
ATOM 1319 C C . LEU A 1 164 ? 9.948 -13.951 2.212 1.00 88.56 164 LEU A C 1
ATOM 1321 O O . LEU A 1 164 ? 10.537 -14.323 3.224 1.00 88.56 164 LEU A O 1
ATOM 1325 N N . THR A 1 165 ? 9.699 -14.788 1.204 1.00 82.69 165 THR A N 1
ATOM 1326 C CA . THR A 1 165 ? 10.177 -16.174 1.195 1.00 82.69 165 THR A CA 1
ATOM 1327 C C . THR A 1 165 ? 11.635 -16.246 0.734 1.00 82.69 165 THR A C 1
ATOM 1329 O O . THR A 1 165 ? 11.926 -15.772 -0.369 1.00 82.69 165 THR A O 1
ATOM 1332 N N . PRO A 1 166 ? 12.550 -16.864 1.507 1.00 62.69 166 PRO A N 1
ATOM 1333 C CA . PRO A 1 166 ? 13.900 -17.136 1.024 1.00 62.69 166 PRO A CA 1
ATOM 1334 C C . PRO A 1 166 ? 13.828 -18.041 -0.216 1.00 62.69 166 PRO A C 1
ATOM 1336 O O . PRO A 1 166 ? 13.030 -18.979 -0.252 1.00 62.69 166 PRO A O 1
ATOM 1339 N N . SER A 1 167 ? 14.607 -17.703 -1.251 1.00 57.59 167 SER A N 1
ATOM 1340 C CA . SER A 1 167 ? 14.736 -18.512 -2.476 1.00 57.59 167 SER A CA 1
ATOM 1341 C C . SER A 1 167 ? 15.523 -19.792 -2.238 1.00 57.59 167 SER A C 1
ATOM 1343 O O . SER A 1 167 ? 16.473 -19.741 -1.426 1.00 57.59 167 SER A O 1
#

Organism: Cyclopterus lumpus (NCBI:txid8103)

Mean predicted aligned error: 9.73 Å

Radius of gyration: 20.0 Å; Cα contacts (8 Å, |Δi|>4): 136; chains: 1; bounding box: 73×41×55 Å

Solvent-accessible surface area (backbone atoms only — not comparable to full-atom values): 10013 Å² total; per-residue (Å²): 138,86,81,82,84,83,77,66,78,68,61,56,59,57,50,55,60,53,53,70,72,54,63,78,81,60,84,53,62,42,30,71,55,85,52,95,90,54,85,84,54,74,61,64,70,67,74,84,51,71,67,40,49,53,50,51,50,51,45,53,72,51,55,48,42,65,58,68,93,86,49,71,65,43,52,76,43,64,73,66,58,67,36,77,71,45,58,51,46,38,48,36,61,65,62,32,44,71,78,46,68,72,52,44,52,52,40,46,56,55,58,70,70,53,87,68,71,71,52,71,65,57,43,53,50,47,51,54,43,32,53,37,34,48,56,47,32,76,68,41,87,47,71,71,54,27,55,56,30,49,53,51,32,52,51,42,49,53,56,52,49,58,61,69,49,85,130

Secondary structure (DSSP, 8-state):
--------THHHHHHHHHHTT-----S-GGGG---TT-TT-SS--S-SSHHHHHHHHHHHHTT-B--SSSPPPB-S-HHHHT-TTHHHHHHIIIIIS--SHHHHHHHHHHHHH--SPPPHHHHHHHHHHHHHHHHHHHH--SHHHHHHHHHHHHHHHHHHHHHHS--

Foldseek 3Di:
DDDDDDDDPVVVVVVVVVVVVPPVPDLFPLLQDDDPPPNPRRLFDLDDDPVSVVLVVVQVVQPWAQDADQDWIDGPDPVSVPDPSVVSVRCLSRRTADRDLVSLVVSLVVLVVDPDADDPSVLRNLVVNLVNLVNCLVVDDDPVSNVSSVVSNVSSVVSNVVNVDDD

Sequence (167 aa):
EKKPVILPLRTWKLSLKNLSKCRLLTLYPSAYRIKRGAYSLIDPTFLHSEEDANLLFEILLAGMQIPGGGHDMQIADEELASLRSVVKLEVICEDVLPKRLSDIRRLTAELARRRRPLSWPDFERTMLTLVYAAQTLARSGSRQQREAWADAVTQLFRVLQKDLTPS